Protein AF-A0A7X7YR00-F1 (afdb_monomer_lite)

Foldseek 3Di:
DEDEAEQDAAEDDPPHDPCVVRHDDPVVVVVVVVVVCVVCVVPPYYYHYAYNVLQFLQDFDADPVQFTWTFHQDPNHTYIDTQGRNVVADPVSVLPGPRHPNVSNVVVVVVVVVVVVD

Sequence (118 aa):
YRWKVFQFLPSEGFAKVNEDALKISKMEFDEVIGKISALLEDWKGQLLYEDNNYMANGYASIDPTGYFYSAVCIDGKYETIQTGRVLDTSIDEFLNNKYLNKEVFLMRSETNHRTLES

Radius of gyration: 15.97 Å; chains: 1; bounding box: 31×38×41 Å

Secondary structure (DSSP, 8-state):
-EEEEE-----BSTT---HHHH---HHHHHHHHHHHHHHTTT--SEEEEE-HHHHTTT--EE-TTSEEEEEEEETTEEEEEEEEETTT--HHHHHT-TTS-HHHHHHHHHHHHHHHH-

pLDDT: mean 87.29, std 9.6, range [54.03, 97.25]

Structure (mmCIF, N/CA/C/O backbone):
data_AF-A0A7X7YR00-F1
#
_entry.id   AF-A0A7X7YR00-F1
#
loop_
_atom_site.group_PDB
_atom_site.id
_atom_site.type_symbol
_atom_site.label_atom_id
_atom_site.label_alt_id
_atom_site.label_comp_id
_atom_site.label_asym_id
_atom_site.label_entity_id
_atom_site.label_seq_id
_atom_site.pdbx_PDB_ins_code
_atom_site.Cartn_x
_atom_site.Cartn_y
_atom_site.Cartn_z
_atom_site.occupancy
_atom_site.B_iso_or_equiv
_atom_site.auth_seq_id
_atom_site.auth_comp_id
_atom_site.auth_asym_id
_atom_site.auth_atom_id
_atom_site.pdbx_PDB_model_num
ATOM 1 N N . TYR A 1 1 ? -12.332 -11.568 12.459 1.00 81.38 1 TYR A N 1
ATOM 2 C CA . TYR A 1 1 ? -12.707 -10.448 11.559 1.00 81.38 1 TYR A CA 1
ATOM 3 C C . TYR A 1 1 ? -11.568 -9.451 11.495 1.00 81.38 1 TYR A C 1
ATOM 5 O O . TYR A 1 1 ? -10.903 -9.274 12.508 1.00 81.38 1 TYR A O 1
ATOM 13 N N . ARG A 1 2 ? -11.334 -8.815 10.343 1.00 89.06 2 ARG A N 1
ATOM 14 C CA . ARG A 1 2 ? -10.241 -7.852 10.161 1.00 89.06 2 ARG A CA 1
ATOM 15 C C . ARG A 1 2 ? -10.759 -6.575 9.516 1.00 89.06 2 ARG A C 1
ATOM 17 O O . ARG A 1 2 ? -11.471 -6.650 8.519 1.00 89.06 2 ARG A O 1
ATOM 24 N N . TRP A 1 3 ? -10.342 -5.435 10.050 1.00 91.88 3 TRP A N 1
ATOM 25 C CA . TRP A 1 3 ? -10.574 -4.127 9.460 1.00 91.88 3 TRP A CA 1
ATOM 26 C C . TRP A 1 3 ? -9.221 -3.483 9.189 1.00 91.88 3 TRP A C 1
ATOM 28 O O . TRP A 1 3 ? -8.427 -3.281 10.106 1.00 91.88 3 TRP A O 1
ATOM 38 N N . LYS A 1 4 ? -8.949 -3.220 7.908 1.00 92.50 4 LYS A N 1
ATOM 39 C CA . LYS A 1 4 ? -7.799 -2.430 7.485 1.00 92.50 4 LYS A CA 1
ATOM 40 C C . LYS A 1 4 ? -8.216 -0.984 7.264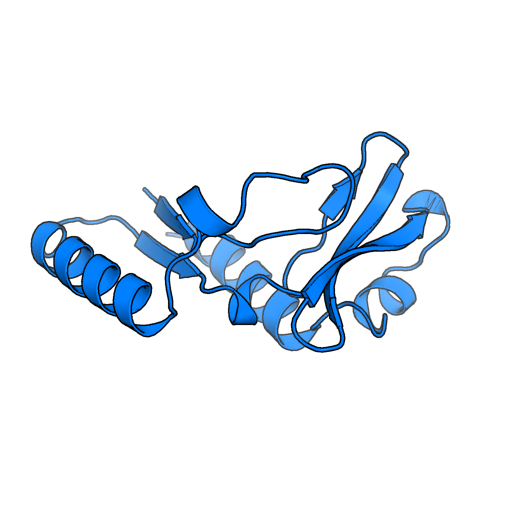 1.00 92.50 4 LYS A C 1
ATOM 42 O O . LYS A 1 4 ? -9.197 -0.736 6.562 1.00 92.50 4 LYS A O 1
ATOM 47 N N . VAL A 1 5 ? -7.464 -0.060 7.842 1.00 94.12 5 VAL A N 1
ATOM 48 C CA . VAL A 1 5 ? -7.647 1.380 7.672 1.00 94.12 5 VAL A CA 1
ATOM 49 C C . VAL A 1 5 ? -6.392 1.933 7.015 1.00 94.12 5 VAL A C 1
ATOM 51 O O . VAL A 1 5 ? -5.294 1.797 7.546 1.00 94.12 5 VAL A O 1
ATOM 54 N N . PHE A 1 6 ? -6.548 2.533 5.844 1.00 93.00 6 PHE A N 1
ATOM 55 C CA . PHE A 1 6 ? -5.435 3.072 5.071 1.00 93.00 6 PHE A CA 1
ATOM 56 C C . PHE A 1 6 ? -5.463 4.590 5.153 1.00 93.00 6 PHE A C 1
ATOM 58 O O . PHE A 1 6 ? -6.520 5.198 4.960 1.00 93.00 6 PHE A O 1
ATOM 65 N N . GLN A 1 7 ? -4.311 5.205 5.411 1.00 92.69 7 GLN A N 1
ATOM 66 C CA . GLN A 1 7 ? -4.152 6.619 5.102 1.00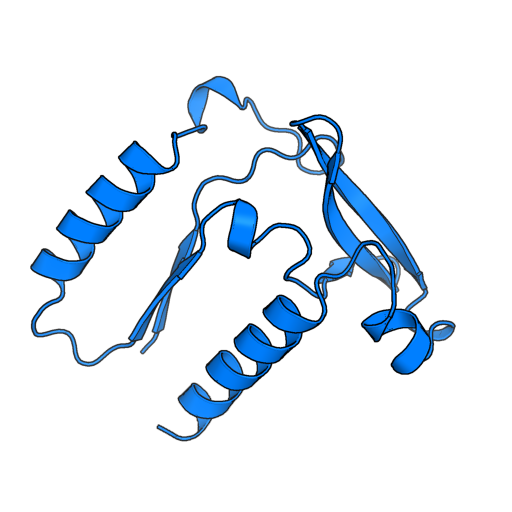 92.69 7 GLN A CA 1
ATOM 67 C C . GLN A 1 7 ? -4.297 6.792 3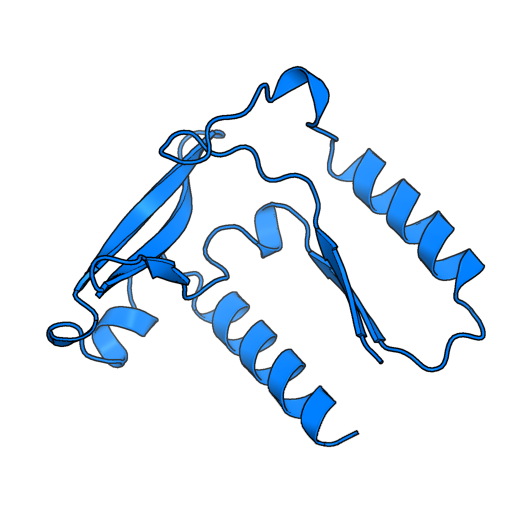.584 1.00 92.69 7 GLN A C 1
ATOM 69 O O . GLN A 1 7 ? -3.928 5.918 2.802 1.00 92.69 7 GLN A O 1
ATOM 74 N N . PHE A 1 8 ? -4.881 7.900 3.140 1.00 88.56 8 PHE A N 1
ATOM 75 C CA . PHE A 1 8 ? -4.961 8.163 1.712 1.00 88.56 8 PHE A CA 1
ATOM 76 C C . PHE A 1 8 ? -3.550 8.334 1.121 1.00 88.56 8 PHE A C 1
ATOM 78 O O . PHE A 1 8 ? -2.828 9.275 1.471 1.00 88.56 8 PHE A O 1
ATOM 85 N N . LEU A 1 9 ? -3.178 7.432 0.210 1.00 85.06 9 LEU A N 1
ATOM 86 C CA . LEU A 1 9 ? -1.938 7.492 -0.556 1.00 85.06 9 LEU A CA 1
ATOM 87 C C . LEU A 1 9 ? -2.216 8.210 -1.886 1.00 85.06 9 LEU A C 1
ATOM 89 O O . LEU A 1 9 ? -2.829 7.606 -2.770 1.00 85.06 9 LEU A O 1
ATOM 93 N N . PRO A 1 10 ? -1.803 9.480 -2.056 1.00 75.12 10 PRO A N 1
ATOM 94 C CA . PRO A 1 10 ? -1.835 10.094 -3.377 1.00 75.12 10 PRO A CA 1
ATOM 95 C C . PRO A 1 10 ? -0.915 9.286 -4.298 1.00 75.12 10 PRO A C 1
ATOM 97 O O . PRO A 1 10 ? 0.093 8.776 -3.829 1.00 75.12 10 PRO A O 1
ATOM 100 N N . SER A 1 11 ? -1.241 9.108 -5.576 1.00 68.19 11 SER A N 1
ATOM 101 C CA . SER A 1 11 ? -0.304 8.515 -6.535 1.00 68.19 11 SER A CA 1
ATOM 102 C C . SER A 1 11 ? -0.406 9.226 -7.875 1.00 68.19 11 SER A C 1
ATOM 104 O O . SER A 1 11 ? -1.482 9.311 -8.474 1.00 68.19 11 SER A O 1
ATOM 106 N N . GLU A 1 12 ? 0.733 9.711 -8.364 1.00 64.62 12 GLU A N 1
ATOM 107 C CA . GLU A 1 12 ? 0.894 10.137 -9.746 1.00 64.62 12 GLU A CA 1
ATOM 108 C C . GLU A 1 12 ? 0.954 8.873 -10.636 1.00 64.62 12 GLU A C 1
ATOM 110 O O . GLU A 1 12 ? 1.730 7.947 -10.386 1.00 64.62 12 GLU A O 1
ATOM 115 N N . GLY A 1 13 ? 0.070 8.784 -11.641 1.00 62.72 13 GLY A N 1
ATOM 116 C CA . GLY A 1 13 ? -0.054 7.617 -12.529 1.00 62.72 13 GLY A CA 1
ATOM 117 C C . GLY A 1 13 ? -1.504 7.261 -12.887 1.00 62.72 13 GLY A C 1
ATOM 118 O O . GLY A 1 13 ? -2.375 8.131 -12.930 1.00 62.72 13 GLY A O 1
ATOM 119 N N . PHE A 1 14 ? -1.781 5.973 -13.134 1.00 54.03 14 PHE A N 1
ATOM 120 C CA . PHE A 1 14 ? -3.115 5.460 -13.509 1.00 54.03 14 PHE A CA 1
ATOM 121 C C . PHE A 1 14 ? -4.208 5.711 -12.455 1.00 54.03 14 PHE A C 1
ATOM 123 O O . PHE A 1 14 ? -5.391 5.687 -12.786 1.00 54.03 14 PHE A O 1
ATOM 130 N N . ALA A 1 15 ? -3.821 5.967 -11.204 1.00 58.84 15 ALA A N 1
ATOM 131 C CA . ALA A 1 15 ? -4.718 6.220 -10.079 1.00 58.84 15 ALA A CA 1
ATOM 132 C C . ALA A 1 15 ? -4.768 7.706 -9.675 1.00 58.84 15 ALA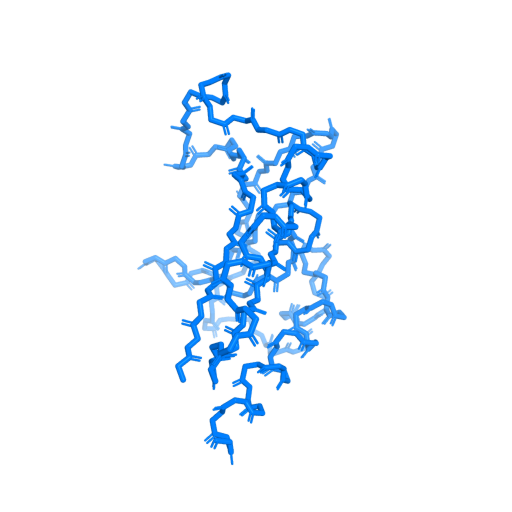 A C 1
ATOM 134 O O . ALA A 1 15 ? -5.026 8.013 -8.515 1.00 58.84 15 ALA A O 1
ATOM 135 N N . LYS A 1 16 ? -4.508 8.636 -10.605 1.00 64.56 16 LYS A N 1
ATOM 136 C CA . LYS A 1 16 ? -4.494 10.074 -10.308 1.00 64.56 16 LYS A CA 1
ATOM 137 C C . LYS A 1 16 ? -5.862 10.552 -9.808 1.00 64.56 16 LYS A C 1
ATOM 139 O O . LYS A 1 16 ? -6.858 10.489 -10.525 1.00 64.56 16 LYS A O 1
ATOM 144 N N . VAL A 1 17 ? -5.885 11.092 -8.597 1.00 67.81 17 VAL A N 1
ATOM 145 C CA . VAL A 1 17 ? -7.061 11.688 -7.944 1.00 67.81 17 VAL A CA 1
ATOM 146 C C . VAL A 1 17 ? -6.752 13.119 -7.509 1.00 67.81 17 VAL A C 1
ATOM 148 O O . VAL A 1 17 ? -5.592 13.521 -7.465 1.00 67.81 17 VAL A O 1
ATOM 151 N N . ASN A 1 18 ? -7.793 13.911 -7.224 1.00 68.81 18 ASN A N 1
ATOM 152 C CA . ASN A 1 18 ? -7.628 15.251 -6.658 1.00 68.81 18 ASN A CA 1
ATOM 153 C C . ASN A 1 18 ? -7.086 15.131 -5.224 1.00 68.81 18 ASN A C 1
ATOM 155 O O . ASN A 1 18 ? -7.850 14.916 -4.283 1.00 68.81 18 ASN A O 1
ATOM 159 N N . GLU A 1 19 ? -5.763 15.214 -5.090 1.00 72.94 19 GLU A N 1
ATOM 160 C CA . GLU A 1 19 ? -5.051 14.989 -3.831 1.00 72.94 19 GLU A CA 1
ATOM 161 C C . GLU A 1 19 ? -5.515 15.939 -2.727 1.00 72.94 19 GLU A C 1
ATOM 163 O O . GLU A 1 19 ? -5.705 15.504 -1.594 1.00 72.94 19 GLU A O 1
ATOM 168 N N . ASP A 1 20 ? -5.781 17.202 -3.061 1.00 74.62 20 ASP A N 1
ATOM 169 C CA . ASP A 1 20 ? -6.131 18.242 -2.088 1.00 74.62 20 ASP A CA 1
ATOM 170 C C . ASP A 1 20 ? -7.457 17.967 -1.364 1.00 74.62 20 ASP A C 1
ATOM 172 O O . ASP A 1 20 ? -7.680 18.466 -0.264 1.00 74.62 20 ASP A O 1
ATOM 176 N N . ALA A 1 21 ? -8.339 17.154 -1.953 1.00 76.44 21 ALA A N 1
ATOM 177 C CA . ALA A 1 21 ? -9.627 16.810 -1.354 1.00 76.44 21 ALA A CA 1
ATOM 178 C C . ALA A 1 21 ? -9.556 15.635 -0.363 1.00 76.44 21 ALA A C 1
ATOM 180 O O . ALA A 1 21 ? -10.469 15.468 0.444 1.00 76.44 21 ALA A O 1
ATOM 181 N N . LEU A 1 22 ? -8.523 14.791 -0.452 1.00 82.06 22 LEU A N 1
ATOM 182 C CA . LEU A 1 22 ? -8.453 13.506 0.262 1.00 82.06 22 LEU A CA 1
ATOM 183 C C . LEU A 1 22 ? -7.204 13.360 1.134 1.00 82.06 22 LEU A C 1
ATOM 185 O O . LEU A 1 22 ? -7.153 12.489 2.005 1.00 82.06 22 LEU A O 1
ATOM 189 N N . LYS A 1 23 ? -6.184 14.187 0.898 1.00 84.81 23 LYS A N 1
ATOM 190 C CA . LYS A 1 23 ? -4.924 14.135 1.625 1.00 84.81 23 LYS A CA 1
ATOM 191 C C . LYS A 1 23 ? -5.123 14.595 3.061 1.00 84.81 23 LYS A C 1
ATOM 193 O O . LYS A 1 23 ? -5.532 15.719 3.322 1.00 84.81 23 LYS A O 1
ATOM 198 N N . ILE A 1 24 ? -4.739 13.718 3.977 1.00 90.19 24 ILE A N 1
ATOM 199 C CA . ILE A 1 24 ? -4.609 14.009 5.400 1.00 90.19 24 ILE A CA 1
ATOM 200 C C . ILE A 1 24 ? -3.155 13.811 5.812 1.00 90.19 24 ILE A C 1
ATOM 202 O O . ILE A 1 24 ? -2.447 12.947 5.282 1.00 90.19 24 ILE A O 1
ATOM 206 N N . SER A 1 25 ? -2.694 14.612 6.762 1.00 91.38 25 SER A N 1
ATOM 207 C CA . SER A 1 25 ? -1.404 14.422 7.409 1.00 91.38 25 SER A CA 1
ATOM 208 C C . SER A 1 25 ? -1.378 13.116 8.207 1.00 91.38 25 SER A C 1
ATOM 210 O O . SER A 1 25 ? -2.413 12.566 8.591 1.00 91.38 25 SER A O 1
ATOM 212 N N . LYS A 1 26 ? -0.170 12.625 8.507 1.00 91.88 26 LYS A N 1
ATOM 213 C CA . LYS A 1 26 ? -0.007 11.479 9.410 1.00 91.88 26 LYS A CA 1
ATOM 214 C C . LYS A 1 26 ? -0.632 11.752 10.786 1.00 91.88 26 LYS A C 1
ATOM 216 O O . LYS A 1 26 ? -1.253 10.868 11.354 1.00 91.88 26 LYS A O 1
ATOM 221 N N . MET A 1 27 ? -0.503 12.978 11.291 1.00 95.56 27 MET A N 1
ATOM 222 C CA . MET A 1 27 ? -1.056 13.363 12.589 1.00 95.56 27 MET A CA 1
ATOM 223 C C . MET A 1 27 ? -2.590 13.275 12.608 1.00 95.56 27 MET A C 1
ATOM 225 O O . MET A 1 27 ? -3.153 12.722 13.546 1.00 95.56 27 MET A O 1
ATOM 229 N N . GLU A 1 28 ? -3.259 13.756 11.556 1.00 95.44 28 GLU A N 1
ATOM 230 C CA . GLU A 1 28 ? -4.718 13.630 11.410 1.00 95.44 28 GLU A CA 1
ATOM 231 C C . GLU A 1 28 ? -5.151 12.164 11.279 1.00 95.44 28 GLU A C 1
ATOM 233 O O . GLU A 1 28 ? -6.154 11.756 11.863 1.00 95.44 28 GLU A O 1
ATOM 238 N N . PHE A 1 29 ? -4.382 11.352 10.546 1.00 96.19 29 PHE A N 1
ATOM 239 C CA . PHE A 1 29 ? -4.634 9.917 10.449 1.00 96.19 29 PHE A CA 1
ATOM 240 C C . PHE A 1 29 ? -4.531 9.228 11.815 1.00 96.19 29 PHE A C 1
ATOM 242 O O . PHE A 1 29 ? -5.459 8.526 12.216 1.00 96.19 29 PHE A O 1
ATOM 249 N N . ASP A 1 30 ? -3.452 9.479 12.560 1.00 96.25 30 ASP A N 1
ATOM 250 C CA . ASP A 1 30 ? -3.226 8.904 13.888 1.00 96.25 30 ASP A CA 1
ATOM 251 C C . ASP A 1 30 ? -4.339 9.326 14.879 1.00 96.25 30 ASP A C 1
ATOM 253 O O . ASP A 1 30 ? -4.804 8.506 15.676 1.00 96.25 30 ASP A O 1
ATOM 257 N N . GLU A 1 31 ? -4.850 10.563 14.788 1.00 97.25 31 GLU A N 1
ATOM 258 C CA . GLU A 1 31 ? -5.996 11.026 15.589 1.00 97.25 31 GLU A CA 1
ATOM 259 C C . GLU A 1 31 ? -7.274 10.218 15.293 1.00 97.25 31 GLU A C 1
ATOM 261 O O . GLU A 1 31 ? -7.994 9.809 16.212 1.00 97.25 31 GLU A O 1
ATOM 266 N N . VAL A 1 32 ? -7.561 9.952 14.015 1.00 96.06 32 VAL A N 1
ATOM 267 C CA . VAL A 1 32 ? -8.708 9.128 13.602 1.00 96.06 32 VAL A CA 1
ATOM 268 C C . VAL A 1 32 ? -8.552 7.689 14.093 1.00 96.06 32 VAL A C 1
ATOM 270 O O . VAL A 1 32 ? -9.512 7.122 14.617 1.00 96.06 32 VAL A O 1
ATOM 273 N N . ILE A 1 33 ? -7.353 7.108 13.994 1.00 96.81 33 ILE A N 1
ATOM 274 C CA . ILE A 1 33 ? -7.079 5.760 14.512 1.00 96.81 33 ILE A CA 1
ATOM 275 C C . ILE A 1 33 ? -7.298 5.691 16.025 1.00 96.81 33 ILE A C 1
ATOM 277 O O . ILE A 1 33 ? -7.887 4.718 16.499 1.00 96.81 33 ILE A O 1
ATOM 281 N N . GLY A 1 34 ? -6.917 6.726 16.779 1.00 96.81 34 GLY A N 1
ATOM 282 C CA . GLY A 1 34 ? -7.191 6.811 18.216 1.00 96.81 34 GLY A CA 1
ATOM 283 C C . GLY A 1 34 ? -8.690 6.749 18.530 1.00 96.81 34 GLY A C 1
ATOM 284 O O . GLY A 1 34 ? -9.118 5.963 19.377 1.00 96.81 34 GLY A O 1
ATOM 285 N N . LYS A 1 35 ? -9.505 7.508 17.786 1.00 97.12 35 LYS A N 1
ATOM 286 C CA . LYS A 1 35 ? -10.974 7.492 17.918 1.00 97.12 35 LYS A CA 1
ATOM 287 C C . LYS A 1 35 ? -11.567 6.127 17.559 1.00 97.12 35 LYS A C 1
ATOM 289 O O . LYS A 1 35 ? -12.423 5.629 18.285 1.00 97.12 35 LYS A O 1
ATOM 294 N N . ILE A 1 36 ? -11.107 5.508 16.469 1.00 96.06 36 ILE A N 1
ATOM 295 C CA . ILE A 1 36 ? -11.565 4.174 16.046 1.00 96.06 36 ILE A CA 1
ATOM 296 C C . ILE A 1 36 ? -11.197 3.121 17.094 1.00 96.06 36 ILE A C 1
ATOM 298 O O . ILE A 1 36 ? -12.036 2.302 17.450 1.00 96.06 36 ILE A O 1
ATOM 302 N N . SER A 1 37 ? -9.973 3.162 17.618 1.00 94.62 37 SER A N 1
ATOM 303 C CA . SER A 1 37 ? -9.497 2.204 18.622 1.00 94.62 37 SER A CA 1
ATOM 304 C C . SER A 1 37 ? -10.344 2.261 19.892 1.00 94.62 37 SER A C 1
ATOM 306 O O . SER A 1 37 ? -10.750 1.220 20.393 1.00 94.62 37 SER A O 1
ATOM 308 N N . ALA A 1 38 ? -10.687 3.467 20.358 1.00 96.12 38 ALA A N 1
ATOM 309 C CA . ALA A 1 38 ? -11.577 3.651 21.504 1.00 96.12 38 ALA A CA 1
ATOM 310 C C . ALA A 1 38 ? -13.004 3.133 21.239 1.00 96.12 38 ALA A C 1
ATOM 312 O O . ALA A 1 38 ? -13.615 2.525 22.109 1.00 96.12 38 ALA A O 1
ATOM 313 N N . LEU A 1 39 ? -13.539 3.329 20.028 1.00 96.00 39 LEU A N 1
ATOM 314 C CA . LEU A 1 39 ? -14.862 2.810 19.648 1.00 96.00 39 LEU A CA 1
ATOM 315 C C . LEU A 1 39 ? -14.905 1.279 19.538 1.00 96.00 39 LEU A C 1
ATOM 317 O O . LEU A 1 39 ? -15.981 0.688 19.617 1.00 96.00 39 LEU A O 1
ATOM 321 N N . LEU A 1 40 ? -13.755 0.648 19.311 1.00 93.81 40 LEU A N 1
ATOM 322 C CA . LEU A 1 40 ? -13.615 -0.787 19.089 1.00 93.81 40 LEU A CA 1
ATOM 323 C C . LEU A 1 40 ? -12.980 -1.518 20.278 1.00 93.81 40 LEU A C 1
ATOM 325 O O . LEU A 1 40 ? -12.504 -2.633 20.092 1.00 93.81 40 LEU A O 1
ATOM 329 N N . GLU A 1 41 ? -12.967 -0.936 21.478 1.00 93.00 41 GLU A N 1
ATOM 330 C CA . GLU A 1 41 ? -12.304 -1.530 22.651 1.00 93.00 41 GLU A CA 1
ATOM 331 C C . GLU A 1 41 ? -12.770 -2.973 22.931 1.00 93.00 41 GLU A C 1
ATOM 333 O O . GLU A 1 41 ? -11.951 -3.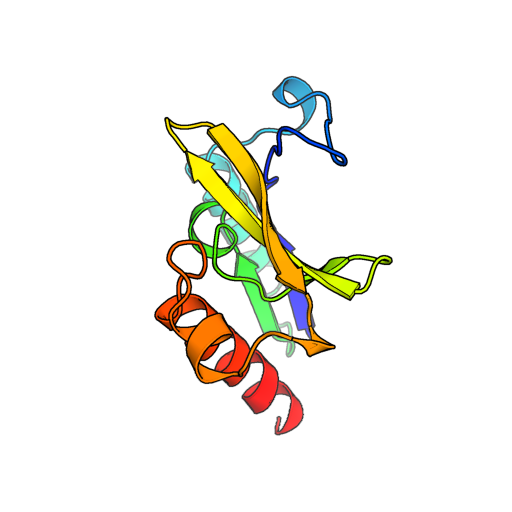867 23.138 1.00 93.00 41 GLU A O 1
ATOM 338 N N . ASP A 1 42 ? -14.076 -3.232 22.821 1.00 93.88 42 ASP A N 1
ATOM 339 C CA . ASP A 1 42 ? -14.672 -4.562 23.026 1.00 93.88 42 ASP A CA 1
ATOM 340 C C . ASP A 1 42 ? -14.713 -5.429 21.753 1.00 93.88 42 ASP A C 1
ATOM 342 O O . ASP A 1 42 ? -15.251 -6.547 21.740 1.00 93.88 42 ASP A O 1
ATOM 346 N N . TRP A 1 43 ? -14.191 -4.924 20.635 1.00 92.69 43 TRP A N 1
ATOM 347 C CA . TRP A 1 43 ? -14.249 -5.636 19.370 1.00 92.69 43 TRP A CA 1
ATOM 348 C C . TRP A 1 43 ? -13.216 -6.761 19.329 1.00 92.69 43 TRP A C 1
ATOM 350 O O . TRP A 1 43 ? -12.010 -6.548 19.350 1.00 92.69 43 TRP A O 1
ATOM 360 N N . LYS A 1 44 ? -13.693 -7.995 19.156 1.00 89.12 44 LYS A N 1
ATOM 361 C CA . LYS A 1 44 ? -12.845 -9.199 19.064 1.00 89.12 44 LYS A CA 1
ATOM 362 C C . LYS A 1 44 ? -12.155 -9.386 17.705 1.00 89.12 44 LYS A C 1
ATOM 364 O O . LYS A 1 44 ? -11.731 -10.491 17.373 1.00 89.12 44 LYS A O 1
ATOM 369 N N . GLY A 1 45 ? -12.139 -8.357 16.864 1.00 88.44 45 GLY A N 1
ATOM 370 C CA . GLY A 1 45 ? -11.472 -8.393 15.567 1.00 88.44 45 GLY A CA 1
ATOM 371 C C . GLY A 1 45 ? -10.081 -7.776 15.607 1.00 88.44 45 GLY A C 1
ATOM 372 O O . GLY A 1 45 ? -9.627 -7.264 16.623 1.00 88.44 45 GLY A O 1
ATOM 373 N N . GLN A 1 46 ? -9.399 -7.829 14.468 1.00 88.56 46 GLN A N 1
ATOM 374 C CA . GLN A 1 46 ? -8.092 -7.218 14.290 1.00 88.56 46 GLN A CA 1
ATOM 375 C C . GLN A 1 46 ? -8.241 -5.886 13.553 1.00 88.56 46 GLN A C 1
ATOM 377 O O . GLN A 1 46 ? -8.639 -5.862 12.382 1.00 88.56 46 GLN A O 1
ATOM 382 N N . LEU A 1 47 ? -7.893 -4.791 14.228 1.00 90.75 47 LEU A N 1
ATOM 383 C CA . LEU A 1 47 ? -7.718 -3.483 13.606 1.00 90.75 47 LEU A CA 1
ATOM 384 C C . LEU A 1 47 ? -6.268 -3.369 13.125 1.00 90.75 47 LEU A C 1
ATOM 386 O O . LEU A 1 47 ? -5.342 -3.475 13.925 1.00 90.75 47 LEU A O 1
ATOM 390 N N . LEU A 1 48 ? -6.072 -3.173 11.823 1.00 91.06 48 LEU A N 1
ATOM 391 C CA . LEU A 1 48 ? -4.766 -2.893 11.230 1.00 91.06 48 LEU A CA 1
ATOM 392 C C . LEU A 1 48 ? -4.838 -1.544 10.534 1.00 91.06 48 LEU A C 1
ATOM 394 O O . LEU A 1 48 ? -5.716 -1.324 9.703 1.00 91.06 48 LEU A O 1
ATOM 398 N N . TYR A 1 49 ? -3.914 -0.652 10.847 1.00 92.44 49 TYR A N 1
ATOM 399 C CA . TYR A 1 49 ? -3.829 0.649 10.204 1.00 92.44 49 TYR A CA 1
ATOM 400 C C . TYR A 1 49 ? -2.483 0.797 9.513 1.00 92.44 49 TYR A C 1
ATOM 402 O O . TYR A 1 49 ? -1.455 0.332 10.002 1.00 92.44 49 TYR A O 1
ATOM 410 N N . GLU A 1 50 ? -2.511 1.402 8.336 1.00 92.31 50 GLU A N 1
ATOM 411 C CA . GLU A 1 50 ? -1.365 1.471 7.446 1.00 92.31 50 GLU A CA 1
ATOM 412 C C . GLU A 1 50 ? -1.251 2.907 6.930 1.00 92.31 50 GLU A C 1
ATOM 414 O O . GLU A 1 50 ? -2.099 3.374 6.166 1.00 92.31 50 GLU A O 1
ATOM 419 N N . ASP A 1 51 ? -0.229 3.622 7.399 1.00 91.75 51 ASP A N 1
ATOM 420 C CA . ASP A 1 51 ? 0.074 4.972 6.927 1.00 91.75 51 ASP A CA 1
ATOM 421 C C . ASP A 1 51 ? 0.839 4.945 5.596 1.00 91.75 51 ASP A C 1
ATOM 423 O O . ASP A 1 51 ? 1.251 3.887 5.105 1.00 91.75 51 ASP A O 1
ATOM 427 N N . ASN A 1 52 ? 1.031 6.113 4.984 1.00 88.75 52 ASN A N 1
ATOM 428 C CA . ASN A 1 52 ? 1.643 6.192 3.658 1.00 88.75 52 ASN A CA 1
ATOM 429 C C . ASN A 1 52 ? 3.078 5.641 3.621 1.00 88.75 52 ASN A C 1
ATOM 431 O O . ASN A 1 52 ? 3.469 5.066 2.607 1.00 88.75 52 ASN A O 1
ATOM 435 N N . ASN A 1 53 ? 3.838 5.744 4.717 1.00 83.19 53 ASN A N 1
ATOM 436 C CA . ASN A 1 53 ? 5.193 5.191 4.795 1.00 83.19 53 ASN A CA 1
ATOM 437 C C . ASN A 1 53 ? 5.168 3.662 4.869 1.00 83.19 53 ASN A C 1
ATOM 439 O O . ASN A 1 53 ? 6.025 3.002 4.289 1.00 83.19 53 ASN A O 1
ATOM 443 N N . TYR A 1 54 ? 4.188 3.101 5.579 1.00 86.00 54 TYR A N 1
ATOM 444 C CA . TYR A 1 54 ? 4.007 1.657 5.688 1.00 86.00 54 TYR A CA 1
ATOM 445 C C . TYR A 1 54 ? 3.447 1.027 4.403 1.00 86.00 54 TYR A C 1
ATOM 447 O O . TYR A 1 54 ? 3.730 -0.132 4.093 1.00 86.00 54 TYR A O 1
ATOM 455 N N . MET A 1 55 ? 2.628 1.768 3.653 1.00 87.81 55 MET A N 1
ATOM 456 C CA . MET A 1 55 ? 2.069 1.293 2.387 1.00 87.81 55 MET A CA 1
ATOM 457 C C . MET A 1 55 ? 3.044 1.436 1.220 1.00 87.81 55 MET A C 1
ATOM 459 O O . MET A 1 55 ? 3.152 0.517 0.404 1.00 87.81 55 MET A O 1
ATOM 463 N N . ALA A 1 56 ? 3.762 2.557 1.126 1.00 86.44 56 ALA A N 1
ATOM 464 C CA . ALA A 1 56 ? 4.719 2.771 0.050 1.00 86.44 56 ALA A CA 1
ATOM 465 C C . ALA A 1 56 ? 5.836 1.722 0.104 1.00 86.44 56 ALA A C 1
ATOM 467 O O . ALA A 1 56 ? 6.434 1.464 1.146 1.00 86.44 56 ALA A O 1
ATOM 468 N N . ASN A 1 57 ? 6.095 1.083 -1.034 1.00 86.62 57 ASN A N 1
ATOM 469 C CA . ASN A 1 57 ? 7.037 -0.020 -1.219 1.00 86.62 57 ASN A CA 1
ATOM 470 C C . ASN A 1 57 ? 6.723 -1.284 -0.401 1.00 86.62 57 ASN A C 1
ATOM 472 O O . ASN A 1 57 ? 7.483 -2.244 -0.470 1.00 86.62 57 ASN A O 1
ATOM 476 N N . GLY A 1 58 ? 5.632 -1.319 0.371 1.00 87.25 58 GLY A N 1
ATOM 477 C CA . GLY A 1 58 ? 5.292 -2.437 1.257 1.00 87.25 58 GLY A CA 1
ATOM 478 C C . GLY A 1 58 ? 4.437 -3.528 0.606 1.00 87.25 58 GLY A C 1
ATOM 479 O O . GLY A 1 58 ? 4.226 -4.586 1.201 1.00 87.25 58 GLY A O 1
ATOM 480 N N . TYR A 1 59 ? 3.922 -3.288 -0.601 1.00 86.19 59 TYR A N 1
ATOM 481 C CA . TYR A 1 59 ? 3.026 -4.202 -1.308 1.00 86.19 59 TYR A CA 1
ATOM 482 C C . TYR A 1 59 ? 3.697 -4.867 -2.506 1.00 86.19 59 TYR A C 1
ATOM 484 O O . TYR A 1 59 ? 4.335 -4.203 -3.316 1.00 86.19 59 TYR A O 1
ATOM 492 N N . ALA A 1 60 ? 3.439 -6.166 -2.662 1.00 84.00 60 ALA A N 1
ATOM 493 C CA . ALA A 1 60 ? 3.594 -6.871 -3.927 1.00 84.00 60 ALA A CA 1
ATOM 494 C C . ALA A 1 60 ? 2.263 -6.802 -4.677 1.00 84.00 60 ALA A C 1
ATOM 496 O O . ALA A 1 60 ? 1.315 -7.496 -4.303 1.00 84.00 60 ALA A O 1
ATOM 497 N N . SER A 1 61 ? 2.171 -5.956 -5.697 1.00 88.81 61 SER A N 1
ATOM 498 C CA . SER A 1 61 ? 0.964 -5.861 -6.521 1.00 88.81 61 SER A CA 1
ATOM 499 C C . SER A 1 61 ? 1.262 -6.343 -7.932 1.00 88.81 61 SER A C 1
ATOM 501 O O . SER A 1 61 ? 2.376 -6.163 -8.417 1.00 88.81 61 SER A O 1
ATOM 503 N N . ILE A 1 62 ? 0.283 -6.976 -8.576 1.00 92.19 62 ILE A N 1
ATOM 504 C CA . ILE A 1 62 ? 0.374 -7.431 -9.965 1.00 92.19 62 ILE A CA 1
ATOM 505 C C . ILE A 1 62 ? -0.722 -6.721 -10.747 1.00 92.19 62 ILE A C 1
ATOM 507 O O . ILE A 1 62 ? -1.887 -6.760 -10.350 1.00 92.19 62 ILE A O 1
ATOM 511 N N . ASP A 1 63 ? -0.355 -6.049 -11.830 1.00 90.50 63 ASP A N 1
ATOM 512 C CA . ASP A 1 63 ? -1.323 -5.375 -12.688 1.00 90.50 63 ASP A CA 1
ATOM 513 C C . ASP A 1 63 ? -1.998 -6.350 -13.676 1.00 90.50 63 ASP A C 1
ATOM 515 O O . ASP A 1 63 ? -1.555 -7.493 -13.842 1.00 90.50 63 ASP A O 1
ATOM 519 N N . PRO A 1 64 ? -3.062 -5.924 -14.385 1.00 92.44 64 PRO A N 1
ATOM 520 C CA . PRO A 1 64 ? -3.761 -6.786 -15.341 1.00 92.44 64 PRO A CA 1
ATOM 521 C C . PRO A 1 64 ? -2.908 -7.280 -16.519 1.00 92.44 64 PRO A C 1
ATOM 523 O O . PRO A 1 64 ? -3.319 -8.199 -17.224 1.00 92.44 64 PRO A O 1
ATOM 526 N N . THR A 1 65 ? -1.739 -6.682 -16.758 1.00 93.12 65 THR A N 1
ATOM 527 C CA . THR A 1 65 ? -0.810 -7.080 -17.825 1.00 93.12 65 THR A CA 1
ATOM 528 C C . THR A 1 65 ? 0.234 -8.098 -17.357 1.00 93.12 65 THR A C 1
ATOM 530 O O . THR A 1 65 ? 1.027 -8.585 -18.166 1.00 93.12 65 THR A O 1
ATOM 533 N N . GLY A 1 66 ? 0.206 -8.477 -16.075 1.00 95.19 66 GLY A N 1
ATOM 534 C CA . GLY A 1 66 ? 1.107 -9.467 -15.493 1.00 95.19 66 GLY A CA 1
ATOM 535 C C . GLY A 1 66 ? 2.460 -8.891 -15.082 1.00 95.19 66 GLY A C 1
ATOM 536 O O . GLY A 1 66 ? 3.452 -9.623 -15.088 1.00 95.19 66 GLY A O 1
ATOM 537 N N . TYR A 1 67 ? 2.515 -7.602 -14.743 1.00 94.44 67 TYR A N 1
ATOM 538 C CA . TYR A 1 67 ? 3.708 -6.962 -14.189 1.00 94.44 67 TYR A CA 1
ATOM 539 C C . TYR A 1 67 ? 3.556 -6.728 -12.693 1.00 94.44 67 TYR A C 1
ATOM 541 O O . TYR A 1 67 ? 2.501 -6.303 -12.223 1.00 94.44 67 TYR A O 1
ATOM 549 N N . PHE A 1 68 ? 4.633 -6.975 -11.951 1.00 93.12 68 PHE A N 1
ATOM 550 C CA . PHE A 1 68 ? 4.763 -6.466 -10.598 1.00 93.12 68 PHE A CA 1
ATOM 551 C C . PHE A 1 68 ? 4.807 -4.940 -10.630 1.00 93.12 68 PHE A C 1
ATOM 553 O O . PHE A 1 68 ? 5.461 -4.356 -11.498 1.00 93.12 68 PHE A O 1
ATOM 560 N N . TYR A 1 69 ? 4.153 -4.299 -9.668 1.00 90.25 69 TYR A N 1
ATOM 561 C CA . TYR A 1 69 ? 4.260 -2.865 -9.448 1.00 90.25 69 TYR A CA 1
ATOM 562 C C . TYR A 1 69 ? 4.248 -2.511 -7.960 1.00 90.25 69 TYR A C 1
ATOM 564 O O . TYR A 1 69 ? 3.650 -3.212 -7.137 1.00 90.25 69 TYR A O 1
ATOM 572 N N . SER A 1 70 ? 4.885 -1.386 -7.644 1.00 88.75 70 SER A N 1
ATOM 573 C CA . SER A 1 70 ? 4.969 -0.805 -6.304 1.00 88.75 70 SER A CA 1
ATOM 574 C C . SER A 1 70 ? 4.616 0.677 -6.352 1.00 88.75 70 SER A C 1
ATOM 576 O O . SER A 1 70 ? 5.004 1.378 -7.286 1.00 88.75 70 SER A O 1
ATOM 578 N N . ALA A 1 71 ? 3.923 1.168 -5.325 1.00 88.38 71 ALA A N 1
ATOM 579 C CA . ALA A 1 71 ? 3.817 2.602 -5.076 1.00 88.38 71 ALA A CA 1
ATOM 580 C C . ALA A 1 71 ? 5.056 3.062 -4.298 1.00 88.38 71 ALA A C 1
ATOM 582 O O . ALA A 1 71 ? 5.274 2.583 -3.189 1.00 88.38 71 ALA A O 1
ATOM 583 N N . VAL A 1 72 ? 5.853 3.965 -4.860 1.00 87.75 72 VAL A N 1
ATOM 584 C CA . VAL A 1 72 ? 7.128 4.443 -4.306 1.00 87.75 72 VAL A CA 1
ATOM 585 C C . VAL A 1 72 ? 7.057 5.931 -3.997 1.00 87.75 72 VAL A C 1
ATOM 587 O O . V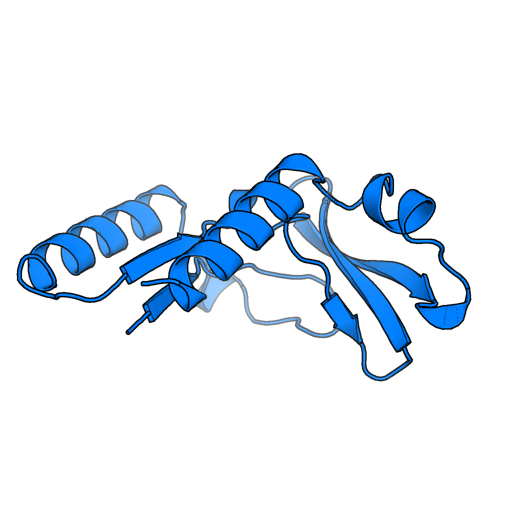AL A 1 72 ? 6.408 6.666 -4.727 1.00 87.75 72 VAL A O 1
ATOM 590 N N . CYS A 1 73 ? 7.734 6.397 -2.945 1.00 87.06 73 CYS A N 1
ATOM 591 C CA . CYS A 1 73 ? 7.917 7.831 -2.706 1.00 87.06 73 CYS A CA 1
ATOM 592 C C . CYS A 1 73 ? 9.251 8.290 -3.313 1.00 87.06 73 CYS A C 1
ATOM 594 O O . CYS A 1 73 ? 10.310 7.835 -2.876 1.00 87.06 73 CYS A O 1
ATOM 596 N N . ILE A 1 74 ? 9.201 9.170 -4.310 1.00 83.94 74 ILE A N 1
ATOM 597 C CA . ILE A 1 74 ? 10.349 9.783 -4.985 1.00 83.94 74 ILE A CA 1
ATOM 598 C C . ILE A 1 74 ? 10.193 11.299 -4.857 1.00 83.94 74 ILE A C 1
ATOM 600 O O . ILE A 1 74 ? 9.160 11.853 -5.216 1.00 83.94 74 ILE A O 1
ATOM 604 N N . ASP A 1 75 ? 11.192 11.969 -4.280 1.00 85.38 75 ASP A N 1
ATOM 605 C CA . ASP A 1 75 ? 11.210 13.429 -4.094 1.00 85.38 75 ASP A CA 1
ATOM 606 C C . ASP A 1 75 ? 9.938 14.006 -3.432 1.00 85.38 75 ASP A C 1
ATOM 608 O O . ASP A 1 75 ? 9.462 15.093 -3.758 1.00 85.38 75 ASP A O 1
ATOM 612 N N . GLY A 1 76 ? 9.370 13.262 -2.473 1.00 80.50 76 GLY A N 1
ATOM 613 C CA . GLY A 1 76 ? 8.167 13.658 -1.729 1.00 80.50 76 GLY A CA 1
ATOM 614 C C . GLY A 1 76 ? 6.847 13.417 -2.467 1.00 80.50 76 GLY A C 1
ATOM 615 O O . GLY A 1 76 ? 5.788 13.790 -1.955 1.00 80.50 76 GLY A O 1
ATOM 616 N N . LYS A 1 77 ? 6.896 12.783 -3.641 1.00 81.31 77 LYS A N 1
ATOM 617 C CA . LYS A 1 77 ? 5.740 12.396 -4.448 1.00 81.31 77 LYS A CA 1
ATOM 618 C C . LYS A 1 77 ? 5.636 10.888 -4.537 1.00 81.31 77 LYS A C 1
ATOM 620 O O . LYS A 1 77 ? 6.639 10.189 -4.594 1.00 81.31 77 LYS A O 1
ATOM 625 N N . TYR A 1 78 ? 4.414 10.387 -4.558 1.00 84.38 78 TYR A N 1
ATOM 626 C CA . TYR A 1 78 ? 4.171 8.960 -4.670 1.00 84.38 78 TYR A CA 1
ATOM 627 C C . TYR A 1 78 ? 3.875 8.598 -6.123 1.00 84.38 78 TYR A C 1
ATOM 629 O O . TYR A 1 78 ? 2.969 9.156 -6.735 1.00 84.38 78 TYR A O 1
ATOM 637 N N . GLU A 1 79 ? 4.607 7.637 -6.664 1.00 84.12 79 GLU A N 1
ATOM 638 C CA . GLU A 1 79 ? 4.498 7.183 -8.048 1.00 84.12 79 GLU A CA 1
ATOM 639 C C . GLU A 1 79 ? 4.272 5.676 -8.090 1.00 84.12 79 GLU A C 1
ATOM 641 O O . GLU A 1 79 ? 4.768 4.938 -7.241 1.00 84.12 79 GLU A O 1
ATOM 646 N N . THR A 1 80 ? 3.533 5.197 -9.088 1.00 86.25 80 THR A N 1
ATOM 647 C CA . THR A 1 80 ? 3.406 3.756 -9.333 1.00 86.25 80 THR A CA 1
ATOM 648 C C . THR A 1 80 ? 4.449 3.305 -10.352 1.00 86.25 80 THR A C 1
ATOM 650 O O . THR A 1 80 ? 4.419 3.742 -11.500 1.00 86.25 80 THR A O 1
ATOM 653 N N . ILE A 1 81 ? 5.343 2.400 -9.951 1.00 87.38 81 ILE A N 1
ATOM 654 C CA . ILE A 1 81 ? 6.422 1.878 -10.796 1.00 87.38 81 ILE A CA 1
ATOM 655 C C . ILE A 1 81 ? 6.237 0.382 -11.020 1.00 87.38 81 ILE A C 1
ATOM 657 O O . ILE A 1 81 ? 6.137 -0.385 -10.063 1.00 87.38 81 ILE A O 1
ATOM 661 N N . GLN A 1 82 ? 6.250 -0.038 -12.286 1.00 91.12 82 GLN A N 1
ATOM 662 C CA . GLN A 1 82 ? 6.361 -1.447 -12.659 1.00 91.12 82 GLN A CA 1
ATOM 663 C C . GLN A 1 82 ? 7.798 -1.938 -12.452 1.00 91.12 82 GLN A C 1
ATOM 665 O O . GLN A 1 82 ? 8.757 -1.288 -12.868 1.00 91.12 82 GLN A O 1
ATOM 670 N N . THR A 1 83 ? 7.955 -3.092 -11.814 1.00 89.31 83 THR A N 1
ATOM 671 C CA . THR A 1 83 ? 9.249 -3.597 -11.337 1.00 89.31 83 THR A CA 1
ATOM 672 C C . THR A 1 83 ? 9.747 -4.834 -12.085 1.00 89.31 83 THR A C 1
ATOM 674 O O . THR A 1 83 ? 10.938 -5.131 -12.010 1.00 89.31 83 THR A O 1
ATOM 677 N N . GLY A 1 84 ? 8.878 -5.518 -12.836 1.00 90.94 84 GLY A N 1
ATOM 678 C CA . GLY A 1 84 ? 9.228 -6.675 -13.667 1.00 90.94 84 GLY A CA 1
ATOM 679 C C . GLY A 1 84 ? 7.999 -7.470 -14.108 1.00 90.94 84 GLY A C 1
ATOM 680 O O . GLY A 1 84 ? 6.934 -7.349 -13.505 1.00 90.94 84 GLY A O 1
ATOM 681 N N . ARG A 1 85 ? 8.117 -8.285 -15.164 1.00 95.44 85 ARG A N 1
ATOM 682 C CA . ARG A 1 85 ? 7.043 -9.206 -15.571 1.00 95.44 85 ARG A CA 1
ATOM 683 C C . ARG A 1 85 ? 7.051 -10.416 -14.643 1.00 95.44 85 ARG A C 1
ATOM 685 O O . ARG A 1 85 ? 8.101 -11.022 -14.448 1.00 95.44 85 ARG A O 1
ATOM 692 N N . VAL A 1 86 ? 5.892 -10.803 -14.117 1.00 95.56 86 VAL A N 1
ATOM 693 C CA . VAL A 1 86 ? 5.768 -11.882 -13.118 1.00 95.56 86 VAL A CA 1
ATOM 694 C C . VAL A 1 86 ? 6.360 -13.203 -13.611 1.00 95.56 86 VAL A C 1
ATOM 696 O O . VAL A 1 86 ? 6.978 -13.921 -12.837 1.00 95.56 86 VAL A O 1
ATOM 699 N N . LEU A 1 87 ? 6.197 -13.514 -14.900 1.00 96.06 87 LEU A N 1
ATOM 700 C CA . LEU A 1 87 ? 6.684 -14.767 -15.489 1.00 96.06 87 LEU A CA 1
ATOM 701 C C . LEU A 1 87 ? 8.202 -14.802 -15.711 1.00 96.06 87 LEU A C 1
ATOM 703 O O . LEU A 1 87 ? 8.762 -15.889 -15.812 1.00 96.06 87 LEU A O 1
ATOM 707 N N . ASP A 1 88 ? 8.845 -13.636 -15.769 1.00 96.62 88 ASP A N 1
ATOM 708 C CA . ASP A 1 88 ? 10.268 -13.508 -16.104 1.00 96.62 88 ASP A CA 1
ATOM 709 C C . ASP A 1 88 ? 11.117 -13.126 -14.882 1.00 96.62 88 ASP A C 1
ATOM 711 O O . ASP A 1 88 ? 12.340 -13.110 -14.962 1.00 96.62 88 ASP A O 1
ATOM 715 N N . THR A 1 89 ? 10.474 -12.792 -13.760 1.00 94.88 89 THR A N 1
ATOM 716 C CA . THR A 1 89 ? 11.128 -12.304 -12.541 1.00 94.88 89 THR A CA 1
ATOM 717 C C . THR A 1 89 ? 11.174 -13.419 -11.506 1.00 94.88 89 THR A C 1
ATOM 719 O O . THR A 1 89 ? 10.134 -13.894 -11.044 1.00 94.88 89 THR A O 1
ATOM 722 N N . SER A 1 90 ? 12.374 -13.830 -11.105 1.00 95.38 90 SER A N 1
ATOM 723 C CA . SER A 1 90 ? 12.547 -14.767 -9.994 1.00 95.38 90 SER A CA 1
ATOM 724 C C . SER A 1 90 ? 12.122 -14.145 -8.659 1.00 95.38 90 SER A C 1
ATOM 726 O O . SER A 1 90 ? 12.100 -12.925 -8.485 1.00 95.38 90 SER A O 1
ATOM 728 N N . ILE A 1 91 ? 11.818 -14.990 -7.669 1.00 91.75 91 ILE A N 1
ATOM 729 C CA . ILE A 1 91 ? 11.475 -14.523 -6.316 1.00 91.75 91 ILE A CA 1
ATOM 730 C C . ILE A 1 91 ? 12.622 -13.718 -5.695 1.00 91.75 91 ILE A C 1
ATOM 732 O O . ILE A 1 91 ? 12.366 -12.714 -5.035 1.00 91.75 91 ILE A O 1
ATOM 736 N N . ASP A 1 92 ? 13.874 -14.108 -5.937 1.00 95.00 92 ASP A N 1
ATOM 737 C CA . ASP A 1 92 ? 15.033 -13.379 -5.422 1.00 95.00 92 ASP A CA 1
ATOM 738 C C . ASP A 1 92 ? 15.177 -11.999 -6.074 1.00 95.00 92 ASP A C 1
ATOM 740 O O . ASP A 1 92 ? 15.449 -11.021 -5.377 1.00 95.00 92 ASP A O 1
ATOM 744 N N . GLU A 1 93 ? 14.948 -11.880 -7.383 1.00 95.06 93 GLU A N 1
ATOM 745 C CA . GLU A 1 93 ? 14.939 -10.579 -8.066 1.00 95.06 93 GLU A CA 1
ATOM 746 C C . GLU A 1 93 ? 13.799 -9.691 -7.565 1.00 95.06 93 GLU A C 1
ATOM 748 O O . GLU A 1 93 ? 14.007 -8.505 -7.304 1.00 95.06 93 GLU A O 1
ATOM 753 N N . PHE A 1 94 ? 12.611 -10.267 -7.372 1.00 93.12 94 PHE A N 1
ATOM 754 C CA . PHE A 1 94 ? 11.460 -9.562 -6.820 1.00 93.12 94 PHE A CA 1
ATOM 755 C C . PHE A 1 94 ? 11.740 -9.045 -5.398 1.00 93.12 94 PHE A C 1
ATOM 757 O O . PHE A 1 94 ? 11.583 -7.854 -5.126 1.00 93.12 94 PHE A O 1
ATOM 764 N N . LEU A 1 95 ? 12.200 -9.918 -4.496 1.00 93.00 95 LEU A N 1
ATOM 765 C CA . LEU A 1 95 ? 12.425 -9.586 -3.087 1.00 93.00 95 LEU A CA 1
ATOM 766 C C . LEU A 1 95 ? 13.584 -8.612 -2.866 1.00 93.00 95 LEU A C 1
ATOM 768 O O . LEU A 1 95 ? 13.612 -7.943 -1.836 1.00 93.00 95 LEU A O 1
ATOM 772 N N . ASN A 1 96 ? 14.548 -8.552 -3.786 1.00 93.50 96 ASN A N 1
ATOM 773 C CA . ASN A 1 96 ? 15.699 -7.654 -3.694 1.00 93.50 96 ASN A CA 1
ATOM 774 C C . ASN A 1 96 ? 15.586 -6.449 -4.650 1.00 93.50 96 ASN A C 1
ATOM 776 O O . ASN A 1 96 ? 16.568 -5.743 -4.884 1.00 93.50 96 ASN A O 1
ATOM 780 N N . ASN A 1 97 ? 14.392 -6.187 -5.192 1.00 91.88 97 ASN A N 1
ATOM 781 C CA . ASN A 1 97 ? 14.131 -5.011 -6.011 1.00 91.88 97 ASN A CA 1
ATOM 782 C C . ASN A 1 97 ? 14.224 -3.720 -5.174 1.00 91.88 97 ASN A C 1
ATOM 784 O O . ASN A 1 97 ? 13.624 -3.618 -4.107 1.00 91.88 97 ASN A O 1
ATOM 788 N N . LYS A 1 98 ? 14.908 -2.690 -5.690 1.00 91.62 98 LYS A N 1
ATOM 789 C CA . LYS A 1 98 ? 15.088 -1.391 -5.008 1.00 91.62 98 LYS A CA 1
ATOM 790 C C . LYS A 1 98 ? 13.785 -0.630 -4.697 1.00 91.62 98 LYS A C 1
ATOM 792 O O . LYS A 1 98 ? 13.799 0.285 -3.882 1.00 91.62 98 LYS A O 1
ATOM 797 N N . TYR A 1 99 ? 12.686 -0.976 -5.363 1.00 91.00 99 TYR A N 1
ATOM 798 C CA . TYR A 1 99 ? 11.353 -0.393 -5.191 1.00 91.00 99 TYR A CA 1
ATOM 799 C C . TYR A 1 99 ? 10.444 -1.231 -4.275 1.00 91.00 99 TYR A C 1
ATOM 801 O O . TYR A 1 99 ? 9.265 -0.918 -4.116 1.00 91.00 99 TYR A O 1
ATOM 809 N N . LEU A 1 100 ? 10.967 -2.305 -3.677 1.00 91.06 100 LEU A N 1
ATOM 810 C CA . LEU A 1 100 ? 10.283 -3.089 -2.655 1.00 91.06 100 LEU A CA 1
ATOM 811 C C . LEU A 1 100 ? 10.998 -2.897 -1.316 1.00 91.06 100 LEU A C 1
ATOM 813 O O . LEU A 1 100 ? 12.175 -3.214 -1.159 1.00 91.06 100 LEU A O 1
ATOM 817 N N . ASN A 1 101 ? 10.266 -2.432 -0.311 1.00 92.06 101 ASN A N 1
ATOM 818 C CA . ASN A 1 101 ? 10.716 -2.497 1.066 1.00 92.06 101 ASN A CA 1
ATOM 819 C C . ASN A 1 101 ? 10.494 -3.931 1.559 1.00 92.06 101 ASN A C 1
ATOM 821 O O . ASN A 1 101 ? 9.430 -4.276 2.077 1.00 92.06 101 ASN A O 1
ATOM 825 N N . LYS A 1 102 ? 11.509 -4.776 1.349 1.00 92.75 102 LYS A N 1
ATOM 826 C CA . LYS A 1 102 ? 11.487 -6.205 1.681 1.00 92.75 102 LYS A CA 1
ATOM 827 C C . LYS A 1 102 ? 11.081 -6.467 3.130 1.00 92.75 102 LYS A C 1
ATOM 829 O O . LYS A 1 102 ? 10.291 -7.370 3.382 1.00 92.75 102 LYS A O 1
ATOM 834 N N . GLU A 1 103 ? 11.601 -5.685 4.073 1.00 92.31 103 GLU A N 1
ATOM 835 C CA . GLU A 1 103 ? 11.308 -5.850 5.499 1.00 92.31 103 GLU A CA 1
ATOM 836 C C . GLU A 1 103 ? 9.820 -5.632 5.787 1.00 92.31 103 GLU A C 1
ATOM 838 O O . GLU A 1 103 ? 9.161 -6.497 6.365 1.00 92.31 103 GLU A O 1
ATOM 843 N N . VAL A 1 104 ? 9.266 -4.518 5.300 1.00 91.75 104 VAL A N 1
ATOM 844 C CA . VAL A 1 104 ? 7.839 -4.210 5.448 1.00 91.75 104 VAL A CA 1
ATOM 845 C C . VAL A 1 104 ? 6.980 -5.257 4.736 1.00 91.75 104 VAL A C 1
ATOM 847 O O . VAL A 1 104 ? 6.016 -5.752 5.317 1.00 91.75 104 VAL A O 1
ATOM 850 N N . PHE A 1 105 ? 7.337 -5.663 3.514 1.00 91.94 105 PHE A N 1
ATOM 851 C CA . PHE A 1 105 ? 6.612 -6.704 2.780 1.00 91.94 105 PHE A CA 1
ATOM 852 C C . PHE A 1 105 ? 6.551 -8.036 3.549 1.00 91.94 105 PHE A C 1
ATOM 854 O O . PHE A 1 105 ? 5.482 -8.649 3.653 1.00 91.94 105 PHE A O 1
ATOM 861 N N . LEU A 1 106 ? 7.675 -8.481 4.119 1.00 91.88 106 LEU A N 1
ATOM 862 C CA . LEU A 1 106 ? 7.742 -9.726 4.887 1.00 91.88 106 LEU A CA 1
ATOM 863 C C . LEU A 1 106 ? 6.953 -9.626 6.197 1.00 91.88 106 LEU A C 1
ATOM 865 O O . LEU A 1 106 ? 6.145 -10.510 6.479 1.00 91.88 106 LEU A O 1
ATOM 869 N N . MET A 1 107 ? 7.092 -8.522 6.938 1.00 90.25 107 MET A N 1
ATOM 870 C CA . MET A 1 107 ? 6.316 -8.258 8.158 1.00 90.25 107 MET A CA 1
ATOM 871 C C . MET A 1 107 ? 4.802 -8.308 7.892 1.00 90.25 107 MET A C 1
ATOM 873 O O . MET A 1 107 ? 4.031 -8.913 8.645 1.00 90.25 107 MET A O 1
ATOM 877 N N . ARG A 1 108 ? 4.354 -7.701 6.788 1.00 88.56 108 ARG A N 1
ATOM 878 C CA . ARG A 1 108 ? 2.946 -7.719 6.363 1.00 88.56 108 ARG A CA 1
ATOM 879 C C . ARG A 1 108 ? 2.483 -9.118 5.991 1.00 88.56 108 ARG A C 1
ATOM 881 O O . ARG A 1 108 ? 1.367 -9.504 6.338 1.00 88.56 108 ARG A O 1
ATOM 888 N N . SER A 1 109 ? 3.318 -9.865 5.275 1.00 88.94 109 SER A N 1
ATOM 889 C CA . SER A 1 109 ? 3.023 -11.237 4.855 1.00 88.94 109 SER A CA 1
ATOM 890 C C . SER A 1 109 ? 2.843 -12.149 6.067 1.00 88.94 109 SER A C 1
ATOM 892 O O . SER A 1 109 ? 1.847 -12.864 6.149 1.00 88.94 109 SER A O 1
ATOM 894 N N . GLU A 1 110 ? 3.725 -12.036 7.060 1.00 89.69 110 GLU A N 1
ATOM 895 C CA . GLU A 1 110 ? 3.614 -12.746 8.336 1.00 89.69 110 GLU A CA 1
ATOM 896 C C . GLU A 1 110 ? 2.348 -12.347 9.111 1.00 89.69 110 GLU A C 1
ATOM 898 O O . GLU A 1 110 ? 1.592 -13.208 9.561 1.00 89.69 110 GLU A O 1
ATOM 903 N N . THR A 1 111 ? 2.057 -11.046 9.209 1.00 86.12 111 THR A N 1
ATOM 904 C CA . THR A 1 111 ? 0.840 -10.538 9.872 1.00 86.12 111 THR A CA 1
ATOM 905 C C . THR A 1 111 ? -0.432 -11.043 9.187 1.00 86.12 111 THR A C 1
ATOM 907 O O . THR A 1 111 ? -1.426 -11.364 9.840 1.00 86.12 111 THR A O 1
ATOM 910 N N . ASN A 1 112 ? -0.430 -11.133 7.856 1.00 82.69 112 ASN A N 1
ATOM 911 C CA . ASN A 1 112 ? -1.541 -11.708 7.105 1.00 82.69 112 ASN A CA 1
ATOM 912 C C . ASN A 1 112 ? -1.675 -13.213 7.353 1.00 82.69 112 ASN A C 1
ATOM 914 O O . ASN A 1 112 ? -2.798 -13.676 7.530 1.00 82.69 112 ASN A O 1
ATOM 918 N N . HIS A 1 113 ? -0.558 -13.941 7.409 1.00 83.00 113 HIS A N 1
ATOM 919 C CA . HIS A 1 113 ? -0.539 -15.380 7.649 1.00 83.00 113 HIS A CA 1
ATOM 920 C C . HIS A 1 113 ? -1.067 -15.749 9.041 1.00 83.00 113 HIS A C 1
ATOM 922 O O . HIS A 1 113 ? -1.993 -16.547 9.134 1.00 83.00 113 HIS A O 1
ATOM 928 N N . ARG A 1 114 ? -0.577 -15.100 10.107 1.00 81.06 114 ARG A N 1
ATOM 929 C CA . ARG A 1 114 ? -0.995 -15.382 11.496 1.00 81.06 114 ARG A CA 1
ATOM 930 C C . ARG A 1 114 ? -2.497 -15.233 11.727 1.00 81.06 114 ARG A C 1
ATOM 932 O O . ARG A 1 114 ? -3.078 -15.951 12.527 1.00 81.06 114 ARG A O 1
ATOM 939 N N . THR A 1 115 ? -3.150 -14.312 11.024 1.00 69.94 115 THR A N 1
ATOM 940 C CA . THR A 1 115 ? -4.604 -14.121 11.147 1.00 69.94 115 THR A CA 1
ATOM 941 C C . THR A 1 115 ? -5.427 -15.215 10.477 1.00 69.94 115 THR A C 1
ATOM 943 O O . THR A 1 115 ? -6.621 -15.304 10.731 1.00 69.94 115 THR A O 1
ATOM 946 N N . LEU A 1 116 ? -4.827 -16.051 9.629 1.00 61.91 116 LEU A N 1
ATOM 947 C CA . LEU A 1 116 ? -5.488 -17.258 9.129 1.00 61.91 116 LEU A CA 1
ATOM 948 C C . LEU A 1 116 ? -5.464 -18.394 10.162 1.00 61.91 116 LEU A C 1
ATOM 950 O O . LEU A 1 116 ? -6.247 -19.331 10.038 1.00 61.91 116 LEU A O 1
ATOM 954 N N . GLU A 1 117 ? -4.578 -18.315 11.157 1.00 61.22 117 GLU A N 1
ATOM 955 C CA . GLU A 1 117 ? -4.394 -19.338 12.193 1.00 61.22 117 GLU A CA 1
ATOM 956 C C . GLU A 1 117 ? -5.202 -19.057 13.476 1.00 61.22 117 GLU A C 1
ATOM 958 O O . GLU A 1 117 ? -5.319 -19.941 14.326 1.00 61.22 117 GLU A O 1
ATOM 963 N N . SER A 1 118 ? -5.756 -17.845 13.618 1.00 55.53 118 SER A N 1
ATOM 964 C CA . SER A 1 118 ? -6.546 -17.361 14.766 1.00 55.53 118 SER A CA 1
ATOM 965 C C . SER A 1 118 ? -8.044 -17.320 14.484 1.00 55.53 118 SER A C 1
ATOM 967 O O . SER A 1 118 ? -8.827 -17.733 15.365 1.00 55.53 118 SER A O 1
#